Protein AF-A0A7G5GTU3-F1 (afdb_monomer)

Sequence (99 aa):
MCNPEPAANSPMAELMLSESRLRTMTTDEKTELVSEEFTRFRQLLWEYIELADDPNSYVTAWNTIDVFGKVALAEYQATGNQEALDRVKNTVKASLELV

Foldseek 3Di:
DDDPDPPCPDLLNQLVVLLVVLVPDDLVDDLVVNVVSLVSNLVSLVVNLVPDPHSVLLVVLNCLSVPQLVVLSVVCNVPSDRVSSVSNSVSSVVSSVSD

Structure (mmCIF, N/CA/C/O backbone):
data_AF-A0A7G5GTU3-F1
#
_entry.id   AF-A0A7G5GTU3-F1
#
loop_
_atom_site.group_PDB
_atom_site.id
_atom_site.type_symbol
_atom_site.label_atom_id
_atom_site.label_alt_id
_atom_site.label_comp_id
_atom_site.label_asym_id
_atom_site.label_entity_id
_atom_site.label_seq_id
_atom_site.pdbx_PDB_ins_code
_atom_site.Cartn_x
_atom_site.Cartn_y
_atom_site.Cartn_z
_atom_site.occupancy
_atom_site.B_iso_or_equiv
_atom_site.auth_seq_id
_atom_site.auth_comp_id
_atom_site.auth_asym_id
_atom_site.auth_atom_id
_atom_site.pdbx_PDB_model_num
ATOM 1 N N . MET A 1 1 ? 29.253 18.224 -0.624 1.00 37.69 1 MET A N 1
ATOM 2 C CA . MET A 1 1 ? 28.709 17.454 -1.759 1.00 37.69 1 MET A CA 1
ATOM 3 C C . MET A 1 1 ? 27.244 17.237 -1.448 1.00 37.69 1 MET A C 1
ATOM 5 O O . MET A 1 1 ? 26.955 16.542 -0.486 1.00 37.69 1 MET A O 1
ATOM 9 N N . CYS A 1 2 ? 26.353 17.959 -2.126 1.00 39.34 2 CYS A N 1
ATOM 10 C CA . CYS A 1 2 ? 24.915 17.814 -1.918 1.00 39.34 2 CYS A CA 1
ATOM 11 C C . CYS A 1 2 ? 24.492 16.449 -2.463 1.00 39.34 2 CYS A C 1
ATOM 13 O O . CYS A 1 2 ? 24.770 16.155 -3.625 1.00 39.34 2 CYS A O 1
ATOM 15 N N . ASN A 1 3 ? 23.862 15.620 -1.630 1.00 43.56 3 ASN A N 1
ATOM 16 C CA . ASN A 1 3 ? 23.111 14.476 -2.132 1.00 43.56 3 ASN A CA 1
ATOM 17 C C . ASN A 1 3 ? 22.043 15.014 -3.094 1.00 43.56 3 ASN A C 1
ATOM 19 O O . ASN A 1 3 ? 21.400 16.009 -2.746 1.00 43.56 3 ASN A O 1
ATOM 23 N N . PRO A 1 4 ? 21.842 14.416 -4.278 1.00 49.19 4 PRO A N 1
ATOM 24 C CA . PRO A 1 4 ? 20.671 14.744 -5.063 1.00 49.19 4 PRO A CA 1
ATOM 25 C C . PRO A 1 4 ? 19.461 14.246 -4.271 1.00 49.19 4 PRO A C 1
ATOM 27 O O . PRO A 1 4 ? 19.263 13.042 -4.116 1.00 49.19 4 PRO A O 1
ATOM 30 N N . GLU A 1 5 ? 18.686 15.173 -3.712 1.00 52.53 5 GLU A N 1
ATOM 31 C CA . GLU A 1 5 ? 17.315 14.871 -3.321 1.00 52.53 5 GLU A CA 1
ATOM 32 C C . GLU A 1 5 ? 16.619 14.313 -4.571 1.00 52.53 5 GLU A C 1
ATOM 34 O O . GLU A 1 5 ? 16.738 14.920 -5.645 1.00 52.53 5 GLU A O 1
ATOM 39 N N . PRO A 1 6 ? 15.949 13.149 -4.495 1.00 48.28 6 PRO A N 1
ATOM 40 C CA . PRO A 1 6 ? 15.114 12.709 -5.599 1.00 48.28 6 PRO A CA 1
ATOM 41 C C . PRO A 1 6 ? 14.128 13.842 -5.876 1.00 48.28 6 PRO A C 1
ATOM 43 O O . PRO A 1 6 ? 13.504 14.356 -4.947 1.00 48.28 6 PRO A O 1
ATOM 46 N N . ALA A 1 7 ? 14.060 14.293 -7.132 1.00 50.94 7 ALA A N 1
ATOM 47 C CA . ALA A 1 7 ? 13.206 15.408 -7.513 1.00 50.94 7 ALA A CA 1
ATOM 48 C C . ALA A 1 7 ? 11.810 15.176 -6.924 1.00 50.94 7 ALA A C 1
ATOM 50 O O . ALA A 1 7 ? 11.220 14.121 -7.161 1.00 50.94 7 ALA A O 1
ATOM 51 N N . ALA A 1 8 ? 11.307 16.148 -6.159 1.00 51.84 8 ALA A N 1
ATOM 52 C CA . ALA A 1 8 ? 10.079 16.067 -5.360 1.00 51.84 8 ALA A CA 1
ATOM 53 C C . ALA A 1 8 ? 8.785 15.792 -6.169 1.00 51.84 8 ALA A C 1
ATOM 55 O O . ALA A 1 8 ? 7.700 15.858 -5.616 1.00 51.84 8 ALA A O 1
ATOM 56 N N . ASN A 1 9 ? 8.909 15.472 -7.462 1.00 60.62 9 ASN A N 1
ATOM 57 C CA . ASN A 1 9 ? 7.838 15.174 -8.409 1.00 60.62 9 ASN A CA 1
ATOM 58 C C . ASN A 1 9 ? 8.039 13.821 -9.133 1.00 60.62 9 ASN A C 1
ATOM 60 O O . ASN A 1 9 ? 7.450 13.602 -10.188 1.00 60.62 9 ASN A O 1
ATOM 64 N N . SER A 1 10 ? 8.919 12.936 -8.648 1.00 78.94 10 SER A N 1
ATOM 65 C CA . SER A 1 10 ? 9.068 11.586 -9.214 1.00 78.94 10 SER A CA 1
ATOM 66 C C . SER A 1 10 ? 7.957 10.662 -8.690 1.00 78.94 10 SER A C 1
ATOM 68 O O . SER A 1 10 ? 7.781 10.606 -7.470 1.00 78.94 10 SER A O 1
ATOM 70 N N . PRO A 1 11 ? 7.263 9.881 -9.546 1.00 84.06 11 PRO A N 1
ATOM 71 C CA . PRO A 1 11 ? 6.247 8.914 -9.109 1.00 84.06 11 PRO A CA 1
ATOM 72 C C . PRO A 1 11 ? 6.751 7.948 -8.025 1.00 84.06 11 PRO A C 1
ATOM 74 O O . PRO A 1 11 ? 6.030 7.626 -7.086 1.00 84.06 11 PRO A O 1
ATOM 77 N N . MET A 1 12 ? 8.032 7.563 -8.086 1.00 88.56 12 MET A N 1
ATOM 78 C CA . MET A 1 12 ? 8.669 6.726 -7.063 1.00 88.56 12 MET A CA 1
ATOM 79 C C . MET A 1 12 ? 8.819 7.445 -5.712 1.00 88.56 12 MET A C 1
ATOM 81 O O . MET A 1 12 ? 8.623 6.845 -4.659 1.00 88.56 12 MET A O 1
ATOM 85 N N . ALA A 1 13 ? 9.141 8.742 -5.716 1.00 89.38 13 ALA A N 1
ATOM 86 C CA . ALA A 1 13 ? 9.247 9.512 -4.477 1.00 89.38 13 ALA A CA 1
ATOM 87 C C . ALA A 1 13 ? 7.875 9.648 -3.794 1.00 89.38 13 ALA A C 1
ATOM 89 O O . ALA A 1 13 ? 7.767 9.460 -2.584 1.00 89.38 13 ALA A O 1
ATOM 90 N N . GLU A 1 14 ? 6.820 9.899 -4.572 1.00 91.56 14 GLU A N 1
ATOM 91 C CA . GLU A 1 14 ? 5.441 9.944 -4.073 1.00 91.56 14 GLU A CA 1
ATOM 92 C C . GLU A 1 14 ? 4.969 8.579 -3.544 1.00 91.56 14 GLU A C 1
ATOM 94 O O . GLU A 1 14 ? 4.331 8.521 -2.491 1.00 91.56 14 GLU A O 1
ATOM 99 N N . LEU A 1 15 ? 5.339 7.476 -4.206 1.00 92.31 15 LEU A N 1
ATOM 100 C CA . LEU A 1 15 ? 5.090 6.112 -3.722 1.00 92.31 15 LEU A CA 1
ATOM 101 C C . LEU A 1 15 ? 5.702 5.868 -2.341 1.00 92.31 15 LEU A C 1
ATOM 103 O O . LEU A 1 15 ? 5.007 5.430 -1.422 1.00 92.31 15 LEU A O 1
ATOM 107 N N . MET A 1 16 ? 6.986 6.197 -2.176 1.00 93.12 16 MET A N 1
ATOM 108 C CA . MET A 1 16 ? 7.688 6.059 -0.896 1.00 93.12 16 MET A CA 1
ATOM 109 C C . MET A 1 16 ? 7.063 6.938 0.196 1.00 93.12 16 MET A C 1
ATOM 111 O O . MET A 1 16 ? 6.966 6.527 1.352 1.00 93.12 16 MET A O 1
ATOM 115 N N . LEU A 1 17 ? 6.616 8.149 -0.151 1.00 93.56 17 LEU A N 1
ATOM 116 C CA . LEU A 1 17 ? 5.938 9.037 0.793 1.00 93.56 17 LEU A CA 1
ATOM 117 C C . LEU A 1 17 ? 4.574 8.487 1.221 1.00 93.56 17 LEU A C 1
ATOM 119 O O . LEU A 1 17 ? 4.254 8.542 2.408 1.00 93.56 17 LEU A O 1
ATOM 123 N N . SER A 1 18 ? 3.780 7.958 0.289 1.00 93.44 18 SER A N 1
ATOM 124 C CA . SER A 1 18 ? 2.475 7.364 0.601 1.00 93.44 18 SER A CA 1
ATOM 125 C C . SER A 1 18 ? 2.619 6.089 1.446 1.00 93.44 18 SER A C 1
ATOM 127 O O . SER A 1 18 ? 1.899 5.929 2.432 1.00 93.44 18 SER A O 1
ATOM 129 N N . GLU A 1 19 ? 3.620 5.242 1.167 1.00 95.50 19 GLU A N 1
ATOM 130 C CA . GLU A 1 19 ? 3.962 4.090 2.018 1.00 95.50 19 GLU A CA 1
ATOM 131 C C . GLU A 1 19 ? 4.322 4.519 3.446 1.00 95.50 19 GLU A C 1
ATOM 133 O O . GLU A 1 19 ? 3.778 3.985 4.416 1.00 95.50 19 GLU A O 1
ATOM 138 N N . SER A 1 20 ? 5.173 5.539 3.578 1.00 94.00 20 SER A N 1
ATOM 139 C CA . SER A 1 20 ? 5.602 6.060 4.876 1.00 94.00 20 SER A CA 1
ATOM 140 C C . SER A 1 20 ? 4.421 6.593 5.693 1.00 94.00 20 SER A C 1
ATOM 142 O O . SER A 1 20 ? 4.293 6.275 6.879 1.00 94.00 20 SER A O 1
ATOM 144 N N . ARG A 1 21 ? 3.497 7.328 5.055 1.00 94.06 21 ARG A N 1
ATOM 145 C CA . ARG A 1 21 ? 2.256 7.800 5.695 1.00 94.06 21 ARG A CA 1
ATOM 146 C C . ARG A 1 21 ? 1.424 6.634 6.212 1.00 94.06 21 ARG A C 1
ATOM 148 O O . ARG A 1 21 ? 1.103 6.612 7.399 1.00 94.06 21 ARG A O 1
ATOM 155 N N . LEU A 1 22 ? 1.159 5.633 5.370 1.00 93.56 22 LEU A N 1
ATOM 156 C CA . LEU A 1 22 ? 0.424 4.427 5.762 1.00 93.56 22 LEU A CA 1
ATOM 157 C C . LEU A 1 22 ? 1.103 3.679 6.910 1.00 93.56 22 LEU A C 1
ATOM 159 O O . LEU A 1 22 ? 0.422 3.153 7.785 1.00 93.56 22 LEU A O 1
ATOM 163 N N . ARG A 1 23 ? 2.438 3.644 6.973 1.00 93.12 23 ARG A N 1
ATOM 164 C CA . ARG A 1 23 ? 3.145 3.008 8.095 1.00 93.12 23 ARG A CA 1
ATOM 165 C C . ARG A 1 23 ? 2.942 3.728 9.422 1.00 93.12 23 ARG A C 1
ATOM 167 O O . ARG A 1 23 ? 2.871 3.051 10.449 1.00 93.12 23 ARG A O 1
ATOM 174 N N . THR A 1 24 ? 2.849 5.056 9.405 1.00 93.12 24 THR A N 1
ATOM 175 C CA . THR A 1 24 ? 2.632 5.862 10.619 1.00 93.12 24 THR A CA 1
ATOM 176 C C . THR A 1 24 ? 1.205 5.802 11.153 1.00 93.12 24 THR A C 1
ATOM 178 O O . THR A 1 24 ? 0.993 6.145 12.313 1.00 93.12 24 THR A O 1
ATOM 181 N N . MET A 1 25 ? 0.266 5.316 10.339 1.00 92.81 25 MET A N 1
ATOM 182 C CA . MET A 1 25 ? -1.143 5.228 10.696 1.00 92.81 25 MET A CA 1
ATOM 183 C C . MET A 1 25 ? -1.415 4.251 11.852 1.00 92.81 25 MET A C 1
ATOM 185 O O . MET A 1 25 ? -0.736 3.232 11.995 1.00 92.81 25 MET A O 1
ATOM 189 N N . THR A 1 26 ? -2.420 4.516 12.679 1.00 90.00 26 THR A N 1
ATOM 190 C CA . THR A 1 26 ? -2.854 3.690 13.816 1.00 90.00 26 THR A CA 1
ATOM 191 C C . THR A 1 26 ? -4.353 3.403 13.744 1.00 90.00 26 THR A C 1
ATOM 193 O O . THR A 1 26 ? -5.097 4.022 12.991 1.00 90.00 26 THR A O 1
ATOM 196 N N . THR A 1 27 ? -4.837 2.456 14.550 1.00 84.88 27 THR A N 1
ATOM 197 C CA . THR A 1 27 ? -6.276 2.144 14.626 1.00 84.88 27 THR A CA 1
ATOM 198 C C . THR A 1 27 ? -7.142 3.287 15.155 1.00 84.88 27 THR A C 1
ATOM 200 O O . THR A 1 27 ? -8.361 3.198 15.052 1.00 84.88 27 THR A O 1
ATOM 203 N N . ASP A 1 28 ? -6.538 4.334 15.724 1.00 80.62 28 ASP A N 1
ATOM 204 C CA . ASP A 1 28 ? -7.255 5.515 16.219 1.00 80.62 28 ASP A CA 1
ATOM 205 C C . ASP A 1 28 ? -7.678 6.456 15.082 1.00 80.62 28 ASP A C 1
ATOM 207 O O . ASP A 1 28 ? -8.533 7.329 15.259 1.00 80.62 28 ASP A O 1
ATOM 211 N N . GLU A 1 29 ? -7.082 6.299 13.902 1.00 77.38 29 GLU A N 1
ATOM 212 C CA . GLU A 1 29 ? -7.460 7.063 12.727 1.00 77.38 29 GLU A CA 1
ATOM 213 C C . GLU A 1 29 ? -8.746 6.526 12.111 1.00 77.38 29 GLU A C 1
ATOM 215 O O . GLU A 1 29 ? -9.122 5.358 12.233 1.00 77.38 29 GLU A O 1
ATOM 220 N N . LYS A 1 30 ? -9.444 7.410 11.398 1.00 81.19 30 LYS A N 1
ATOM 221 C CA . LYS A 1 30 ? -10.642 7.018 10.664 1.00 81.19 30 LYS A CA 1
ATOM 222 C C . LYS A 1 30 ? -10.255 6.006 9.591 1.00 81.19 30 LYS A C 1
ATOM 224 O O . LYS A 1 30 ? -9.369 6.273 8.783 1.00 81.19 30 LYS A O 1
ATOM 229 N N . THR A 1 31 ? -10.997 4.905 9.517 1.00 87.50 31 THR A N 1
ATOM 230 C CA . THR A 1 31 ? -10.883 3.894 8.452 1.00 87.50 31 THR A CA 1
ATOM 231 C C . THR A 1 31 ? -10.909 4.505 7.047 1.00 87.50 31 THR A C 1
ATOM 233 O O . THR A 1 31 ? -10.251 4.001 6.138 1.00 87.50 31 THR A O 1
ATOM 236 N N . GLU A 1 32 ? -11.615 5.624 6.874 1.00 89.50 32 GLU A N 1
ATOM 237 C CA . GLU A 1 32 ? -11.634 6.435 5.652 1.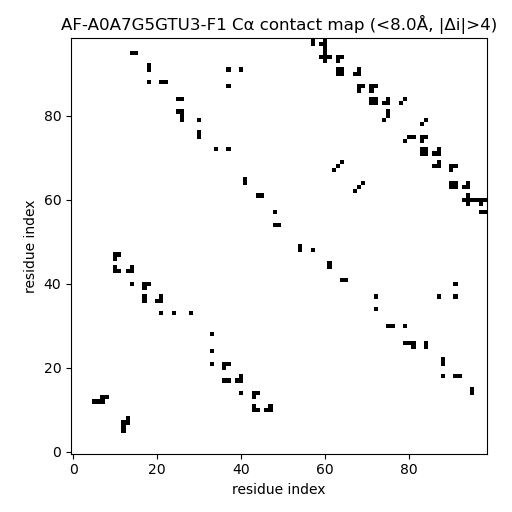00 89.50 32 GLU A CA 1
ATOM 238 C C . GLU A 1 32 ? -10.241 6.958 5.259 1.00 89.50 32 GLU A C 1
ATOM 240 O O . GLU A 1 32 ? -9.835 6.763 4.120 1.00 89.50 32 GLU A O 1
ATOM 245 N N . LEU A 1 33 ? -9.454 7.493 6.201 1.00 92.44 33 LEU A N 1
ATOM 246 C CA . LEU A 1 33 ? -8.105 8.014 5.929 1.00 92.44 33 LEU A CA 1
ATOM 247 C C . LEU A 1 33 ? -7.146 6.912 5.466 1.00 92.44 33 LEU A C 1
ATOM 249 O O . LEU A 1 33 ? -6.396 7.098 4.509 1.00 92.44 33 LEU A O 1
ATOM 253 N N . VAL A 1 34 ? -7.204 5.740 6.105 1.00 93.38 34 VAL A N 1
ATOM 254 C CA . VAL A 1 34 ? -6.416 4.569 5.683 1.00 93.38 34 VAL A CA 1
ATOM 255 C C . VAL A 1 34 ? -6.815 4.134 4.271 1.00 93.38 34 VAL A C 1
ATOM 257 O O . VAL A 1 34 ? -5.964 3.772 3.461 1.00 93.38 34 VAL A O 1
ATOM 260 N N . SER A 1 35 ? -8.109 4.200 3.953 1.00 94.12 35 SER A N 1
ATOM 261 C CA . SER A 1 35 ? -8.636 3.839 2.632 1.00 94.12 35 SER A CA 1
ATOM 262 C C . SER A 1 35 ? -8.199 4.820 1.545 1.00 94.12 35 SER A C 1
ATOM 264 O O . SER A 1 35 ? -7.853 4.399 0.439 1.00 94.12 35 SER A O 1
ATOM 266 N N . GLU A 1 36 ? -8.199 6.115 1.854 1.00 95.12 36 GLU A N 1
ATOM 267 C CA . GLU A 1 36 ? -7.741 7.178 0.961 1.00 95.12 36 GLU A CA 1
ATOM 268 C C . GLU A 1 36 ? -6.249 7.044 0.658 1.00 95.12 36 GLU A C 1
ATOM 270 O O . GLU A 1 36 ? -5.870 6.993 -0.513 1.00 95.12 36 GLU A O 1
ATOM 275 N N . GLU A 1 37 ? -5.402 6.908 1.682 1.00 94.88 37 GLU A N 1
ATOM 276 C CA . GLU A 1 37 ? -3.958 6.762 1.472 1.00 94.88 37 GLU A CA 1
ATOM 277 C C . GLU A 1 37 ? -3.612 5.433 0.781 1.00 94.88 37 GLU A C 1
ATOM 279 O O . GLU A 1 37 ? -2.769 5.416 -0.113 1.00 94.88 37 GLU A O 1
ATOM 284 N N . PHE A 1 38 ? -4.312 4.332 1.082 1.00 95.94 38 PHE A N 1
ATOM 285 C CA . PHE A 1 38 ? -4.152 3.082 0.326 1.00 95.94 38 PHE A CA 1
ATOM 286 C C . PHE A 1 38 ? -4.514 3.257 -1.156 1.00 95.94 38 PHE A C 1
ATOM 288 O O . PHE A 1 38 ? -3.795 2.795 -2.046 1.00 95.94 38 PHE A O 1
ATOM 295 N N . THR A 1 39 ? -5.630 3.934 -1.436 1.00 95.75 39 THR A N 1
ATOM 296 C CA . THR A 1 39 ? -6.076 4.203 -2.809 1.00 95.75 39 THR A CA 1
ATOM 297 C C . THR A 1 39 ? -5.065 5.072 -3.546 1.00 95.75 39 THR A C 1
ATOM 299 O O . THR A 1 39 ? -4.739 4.774 -4.697 1.00 95.75 39 THR A O 1
ATOM 302 N N . ARG A 1 40 ? -4.522 6.092 -2.871 1.00 95.00 40 ARG A N 1
ATOM 303 C CA . ARG A 1 40 ? -3.465 6.951 -3.405 1.00 95.00 40 ARG A CA 1
ATOM 304 C C . ARG A 1 40 ? -2.214 6.146 -3.739 1.00 95.00 40 ARG A C 1
ATOM 306 O O . ARG A 1 40 ? -1.730 6.247 -4.861 1.00 95.00 40 ARG A O 1
ATOM 313 N N . PHE A 1 41 ? -1.727 5.315 -2.818 1.00 96.12 41 PHE A N 1
ATOM 314 C CA . PHE A 1 41 ? -0.567 4.459 -3.067 1.00 96.12 41 PHE A CA 1
ATOM 315 C C . PHE A 1 41 ? -0.778 3.579 -4.307 1.00 96.12 41 PHE A C 1
ATOM 317 O O . PHE A 1 41 ? 0.074 3.521 -5.191 1.00 96.12 41 PHE A O 1
ATOM 324 N N . ARG A 1 42 ? -1.947 2.935 -4.417 1.00 96.00 42 ARG A N 1
ATOM 325 C CA . ARG A 1 42 ? -2.291 2.096 -5.573 1.00 96.00 42 ARG A CA 1
ATOM 326 C C . ARG A 1 42 ? -2.307 2.885 -6.886 1.00 96.00 42 ARG A C 1
ATOM 328 O O . ARG A 1 42 ? -1.838 2.369 -7.894 1.00 96.00 42 ARG A O 1
ATOM 335 N N . GLN A 1 43 ? -2.859 4.098 -6.895 1.00 95.25 43 GLN A N 1
ATOM 336 C CA . GLN A 1 43 ? -2.870 4.960 -8.085 1.00 95.25 43 GLN A CA 1
ATOM 337 C C . GLN A 1 43 ? -1.453 5.357 -8.501 1.00 95.25 43 GLN A C 1
ATOM 339 O O . GLN A 1 43 ? -1.096 5.185 -9.660 1.00 95.25 43 GLN A O 1
ATOM 344 N N . LEU A 1 44 ? -0.624 5.780 -7.545 1.00 94.69 44 LEU A N 1
ATOM 345 C CA . LEU A 1 44 ? 0.776 6.119 -7.800 1.00 94.69 44 LEU A CA 1
ATOM 346 C C . LEU A 1 44 ? 1.571 4.921 -8.335 1.00 94.69 44 LEU A C 1
ATOM 348 O O . LEU A 1 44 ? 2.421 5.087 -9.206 1.00 94.69 44 LEU A O 1
ATOM 352 N N . LEU A 1 45 ? 1.279 3.705 -7.854 1.00 95.25 45 LEU A N 1
ATOM 353 C CA . LEU A 1 45 ? 1.930 2.496 -8.360 1.00 95.25 45 LEU A CA 1
ATOM 354 C C . LEU A 1 45 ? 1.545 2.246 -9.814 1.00 95.25 45 LEU A C 1
ATOM 356 O O . LEU A 1 45 ? 2.405 1.927 -10.626 1.00 95.25 45 LEU A O 1
ATOM 360 N N . TRP A 1 46 ? 0.267 2.414 -10.148 1.00 95.31 46 TRP A N 1
ATOM 361 C CA . TRP A 1 46 ? -0.193 2.289 -11.525 1.00 95.31 46 TRP A CA 1
ATOM 362 C C . TRP A 1 46 ? 0.487 3.307 -12.446 1.00 95.31 46 TRP A C 1
ATOM 364 O O . TRP A 1 46 ? 1.039 2.920 -13.471 1.00 95.31 46 TRP A O 1
ATOM 374 N N . GLU A 1 47 ? 0.524 4.579 -12.047 1.00 93.44 47 GLU A N 1
ATOM 375 C CA . GLU A 1 47 ? 1.189 5.646 -12.806 1.00 93.44 47 GLU A CA 1
ATOM 376 C C . GLU A 1 47 ? 2.682 5.358 -13.010 1.00 93.44 47 GLU A C 1
ATOM 378 O O . GLU A 1 47 ? 3.211 5.549 -14.103 1.00 93.44 47 GLU A O 1
ATOM 383 N N . TYR A 1 48 ? 3.367 4.853 -11.980 1.00 93.06 48 TYR A N 1
ATOM 384 C CA . TYR A 1 48 ? 4.761 4.434 -12.098 1.00 93.06 48 TYR A CA 1
ATOM 385 C C . TYR A 1 48 ? 4.932 3.307 -13.131 1.00 93.06 48 TYR A C 1
ATOM 387 O O . TYR A 1 48 ? 5.828 3.378 -13.971 1.00 93.06 48 TYR A O 1
ATOM 395 N N . ILE A 1 49 ? 4.058 2.296 -13.101 1.00 94.00 49 ILE A N 1
ATOM 396 C CA . ILE A 1 49 ? 4.092 1.158 -14.031 1.00 94.00 49 ILE A CA 1
ATOM 397 C C . ILE A 1 49 ? 3.827 1.609 -15.472 1.00 94.00 49 ILE A C 1
ATOM 399 O O . ILE A 1 49 ? 4.501 1.138 -16.385 1.00 94.00 49 ILE A O 1
ATOM 403 N N . GLU A 1 50 ? 2.880 2.524 -15.691 1.00 93.25 50 GLU A N 1
ATOM 404 C CA . GLU A 1 50 ? 2.563 3.061 -17.025 1.00 93.25 50 GLU A CA 1
ATOM 405 C C . GLU A 1 50 ? 3.732 3.825 -17.656 1.00 93.25 50 GLU A C 1
ATOM 407 O O . GLU A 1 50 ? 3.853 3.867 -18.881 1.00 93.25 50 GLU A O 1
ATOM 412 N N . LEU A 1 51 ? 4.589 4.426 -16.829 1.00 91.00 51 LEU A N 1
ATOM 413 C CA . LEU A 1 51 ? 5.752 5.194 -17.269 1.00 91.00 51 LEU A CA 1
ATOM 414 C C . LEU A 1 51 ? 7.025 4.350 -17.417 1.00 91.00 51 LEU A C 1
ATOM 416 O O . LEU A 1 51 ? 8.038 4.874 -17.883 1.00 91.00 51 LEU A O 1
ATOM 420 N N . ALA A 1 52 ? 7.007 3.080 -17.012 1.00 91.06 52 ALA A N 1
ATOM 421 C CA . ALA A 1 52 ? 8.181 2.222 -17.057 1.00 91.06 52 ALA A CA 1
ATOM 422 C C .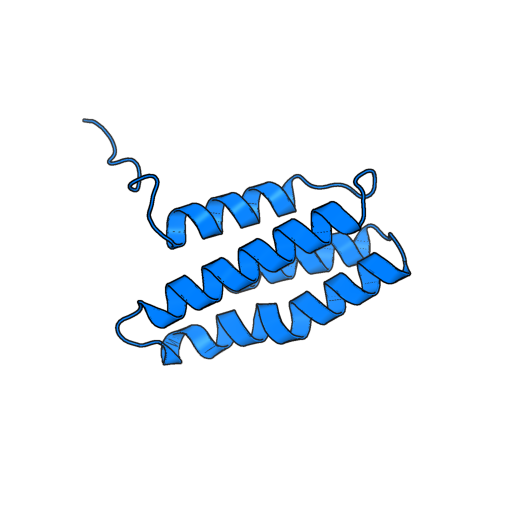 ALA A 1 52 ? 8.462 1.679 -18.469 1.00 91.06 52 ALA A C 1
ATOM 424 O O . ALA A 1 52 ? 7.545 1.383 -19.234 1.00 91.06 52 ALA A O 1
ATOM 425 N N . ASP A 1 53 ? 9.744 1.466 -18.784 1.00 92.62 53 ASP A N 1
ATOM 426 C CA . ASP A 1 53 ? 10.169 0.893 -20.071 1.00 92.62 53 ASP A CA 1
ATOM 427 C C . ASP A 1 53 ? 9.667 -0.553 -20.272 1.00 92.62 53 ASP A C 1
ATOM 429 O O . ASP A 1 53 ? 9.402 -0.969 -21.401 1.00 92.62 53 ASP A O 1
ATOM 433 N N . ASP A 1 54 ? 9.512 -1.318 -19.182 1.00 94.25 54 ASP A N 1
ATOM 434 C CA . ASP A 1 54 ? 8.904 -2.655 -19.175 1.00 94.25 54 ASP A CA 1
ATOM 435 C C . ASP A 1 54 ? 7.842 -2.791 -18.065 1.00 94.25 54 ASP A C 1
ATOM 437 O O . ASP A 1 54 ? 8.138 -3.267 -16.964 1.00 94.25 54 ASP A O 1
ATOM 441 N N . PRO A 1 55 ? 6.577 -2.425 -18.340 1.00 92.56 55 PRO A N 1
ATOM 442 C CA . PRO A 1 55 ? 5.488 -2.526 -17.368 1.00 92.56 55 PRO A CA 1
ATOM 443 C C . PRO A 1 55 ? 5.249 -3.955 -16.851 1.00 92.56 55 PRO A C 1
ATOM 445 O O . PRO A 1 55 ? 4.786 -4.145 -15.724 1.00 92.56 55 PRO A O 1
ATOM 448 N N . ASN A 1 56 ? 5.581 -4.983 -17.646 1.00 93.94 56 ASN A N 1
ATOM 449 C CA . ASN A 1 56 ? 5.339 -6.379 -17.271 1.00 93.94 56 ASN A CA 1
ATOM 450 C C . ASN A 1 56 ? 6.215 -6.838 -16.101 1.00 93.94 56 ASN A C 1
ATOM 452 O O . ASN A 1 56 ? 5.803 -7.721 -15.344 1.00 93.94 56 ASN A O 1
ATOM 456 N N . SER A 1 57 ? 7.383 -6.219 -15.912 1.00 94.62 57 SER A N 1
ATOM 457 C CA . SER A 1 57 ? 8.264 -6.496 -14.774 1.00 94.62 57 SER A CA 1
ATOM 458 C C . SER A 1 57 ? 7.601 -6.193 -13.420 1.00 94.62 57 SER A C 1
ATOM 460 O O . SER A 1 57 ? 7.953 -6.804 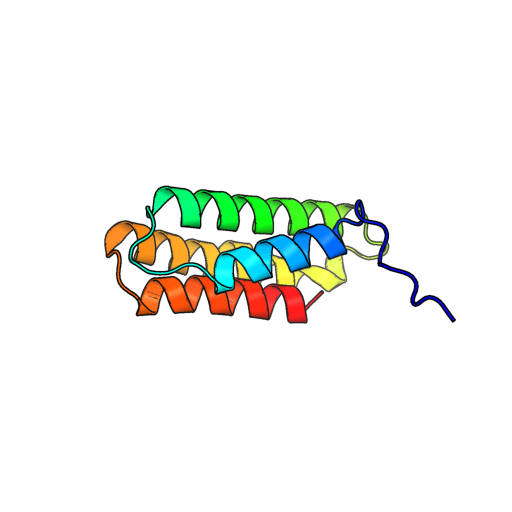-12.412 1.00 94.62 57 SER A O 1
ATOM 462 N N . TYR A 1 58 ? 6.566 -5.346 -13.396 1.00 95.62 58 TYR A N 1
ATOM 463 C CA . TYR A 1 58 ? 5.879 -4.903 -12.177 1.00 95.62 58 TYR A CA 1
ATOM 464 C C . TYR A 1 58 ? 4.544 -5.607 -11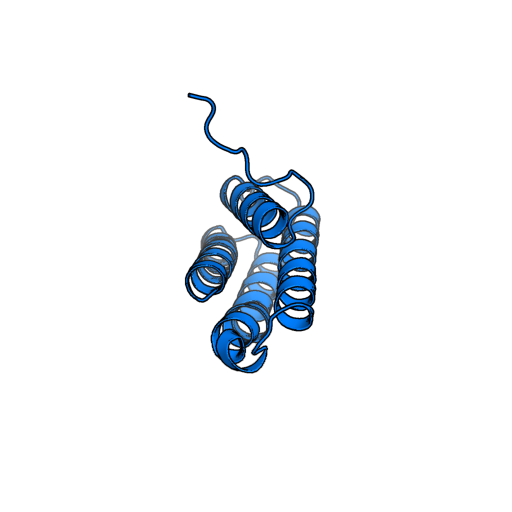.905 1.00 95.62 58 TYR A C 1
ATOM 466 O O . TYR A 1 58 ? 3.842 -5.268 -10.950 1.00 95.62 58 TYR A O 1
ATOM 474 N N . VAL A 1 59 ? 4.175 -6.619 -12.699 1.00 94.50 59 VAL A N 1
ATOM 475 C CA . VAL A 1 59 ? 2.911 -7.362 -12.526 1.00 94.50 59 VAL A CA 1
ATOM 476 C C . VAL A 1 59 ? 2.788 -7.956 -11.121 1.00 94.50 59 VAL A C 1
ATOM 478 O O . VAL A 1 59 ? 1.704 -7.955 -10.536 1.00 94.50 59 VAL A O 1
ATOM 481 N N . THR A 1 60 ? 3.891 -8.433 -10.541 1.00 95.94 60 THR A N 1
ATOM 482 C CA . THR A 1 60 ? 3.895 -8.978 -9.176 1.00 95.94 60 THR A CA 1
ATOM 483 C C . THR A 1 60 ? 3.631 -7.890 -8.133 1.00 95.94 60 THR A C 1
ATOM 485 O O . THR A 1 60 ? 2.828 -8.112 -7.223 1.00 95.94 60 THR A O 1
ATOM 488 N N . ALA A 1 61 ? 4.242 -6.708 -8.277 1.00 95.69 61 ALA A N 1
ATOM 489 C CA . ALA A 1 61 ? 3.995 -5.559 -7.404 1.00 95.69 61 ALA A CA 1
ATOM 490 C C . ALA A 1 61 ? 2.522 -5.122 -7.479 1.00 95.69 61 ALA A C 1
ATOM 492 O O . ALA A 1 61 ? 1.847 -5.001 -6.453 1.00 95.69 61 ALA A O 1
ATOM 493 N N . TRP A 1 62 ? 1.990 -4.995 -8.700 1.00 97.00 62 TRP A N 1
ATOM 494 C CA . TRP A 1 62 ? 0.594 -4.637 -8.934 1.00 97.00 62 TRP A CA 1
ATOM 495 C C . TRP A 1 62 ? -0.384 -5.651 -8.342 1.00 97.00 62 TRP A C 1
ATOM 497 O O . TRP A 1 62 ? -1.287 -5.277 -7.599 1.00 97.00 62 TRP A O 1
ATOM 507 N N . ASN A 1 63 ? -0.201 -6.945 -8.611 1.00 95.50 63 ASN A N 1
ATOM 508 C CA . ASN A 1 63 ? -1.090 -7.979 -8.078 1.00 95.50 63 ASN A CA 1
ATOM 509 C C . ASN A 1 63 ? -1.043 -8.035 -6.548 1.00 95.50 63 ASN A C 1
ATOM 511 O O . ASN A 1 63 ? -2.062 -8.305 -5.908 1.00 95.50 63 ASN A O 1
ATOM 515 N N . THR A 1 64 ? 0.121 -7.741 -5.961 1.00 96.00 64 THR A N 1
ATOM 516 C CA . THR A 1 64 ? 0.283 -7.681 -4.508 1.00 96.00 64 THR A CA 1
ATOM 517 C C . THR A 1 64 ? -0.626 -6.614 -3.905 1.00 96.00 64 THR A C 1
ATOM 519 O O . THR A 1 64 ? -1.408 -6.918 -3.002 1.00 96.00 64 THR A O 1
ATOM 522 N N . ILE A 1 65 ? -0.614 -5.392 -4.445 1.00 95.62 65 ILE A N 1
ATOM 523 C CA . ILE A 1 65 ? -1.483 -4.326 -3.935 1.00 95.62 65 ILE A CA 1
ATOM 524 C C . ILE A 1 65 ? -2.952 -4.511 -4.346 1.00 95.62 65 ILE A C 1
ATOM 526 O O . ILE A 1 65 ? -3.854 -4.317 -3.531 1.00 95.62 65 ILE A O 1
ATOM 530 N N . ASP A 1 66 ? -3.216 -4.906 -5.594 1.00 94.69 66 ASP A N 1
ATOM 531 C CA . ASP A 1 66 ? -4.562 -4.906 -6.167 1.00 94.69 66 ASP A CA 1
ATOM 532 C C . ASP A 1 66 ? -5.436 -6.028 -5.608 1.00 94.69 66 ASP A C 1
ATOM 534 O O . ASP A 1 66 ? -6.637 -5.828 -5.423 1.00 94.69 66 ASP A O 1
ATOM 538 N N . VAL A 1 67 ? -4.836 -7.182 -5.302 1.00 93.62 67 VAL A N 1
ATOM 539 C CA . VAL A 1 67 ? -5.545 -8.337 -4.747 1.00 93.62 67 VAL A CA 1
ATOM 540 C C . VAL A 1 67 ? -5.400 -8.367 -3.230 1.00 93.62 67 VAL A C 1
ATOM 542 O O . VAL A 1 67 ? -6.382 -8.165 -2.515 1.00 93.62 67 VAL A O 1
ATOM 545 N N . PHE A 1 68 ? -4.187 -8.590 -2.716 1.00 94.19 68 PHE A N 1
ATOM 546 C CA . PHE A 1 68 ? -3.992 -8.790 -1.276 1.00 94.19 68 PHE A CA 1
ATOM 547 C C . PHE A 1 68 ? -4.217 -7.502 -0.484 1.00 94.19 68 PHE A C 1
ATOM 549 O O . PHE A 1 68 ? -4.835 -7.540 0.580 1.00 94.19 68 PHE A O 1
ATOM 556 N N . GLY A 1 69 ? -3.801 -6.358 -1.031 1.00 93.75 69 GLY A N 1
ATOM 557 C CA . 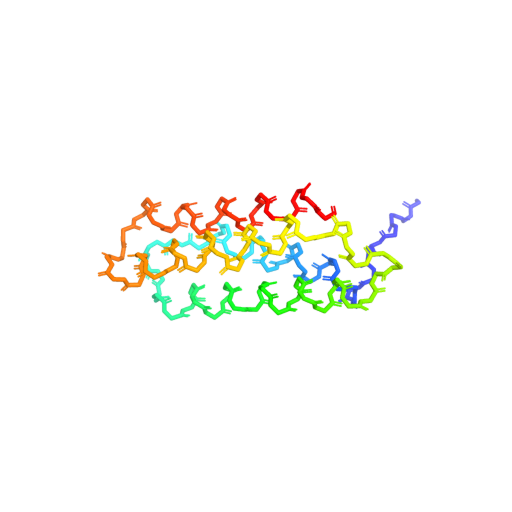GLY A 1 69 ? -3.967 -5.067 -0.369 1.00 93.75 69 GLY A CA 1
ATOM 558 C C . GLY A 1 69 ? -5.441 -4.698 -0.204 1.00 93.75 69 GLY A C 1
ATOM 559 O O . GLY A 1 69 ? -5.855 -4.296 0.881 1.00 93.75 69 GLY A O 1
ATOM 560 N N . LYS A 1 70 ? -6.264 -4.921 -1.239 1.00 94.94 70 LYS A N 1
ATOM 561 C CA . LYS A 1 70 ? -7.717 -4.688 -1.162 1.00 94.94 70 LYS A CA 1
ATOM 562 C C . LYS A 1 70 ? -8.413 -5.615 -0.173 1.00 94.94 70 LYS A C 1
ATOM 564 O O . LYS A 1 70 ? -9.314 -5.166 0.529 1.00 94.94 70 LYS A O 1
ATOM 569 N N . VAL A 1 71 ? -8.010 -6.887 -0.104 1.00 95.69 71 VAL A N 1
ATOM 570 C CA . VAL A 1 71 ? -8.568 -7.835 0.876 1.00 95.69 71 VAL A CA 1
ATOM 571 C C . VAL A 1 71 ? -8.250 -7.377 2.299 1.00 95.69 71 VAL A C 1
ATOM 573 O O . VAL A 1 71 ? -9.156 -7.302 3.126 1.00 95.69 71 VAL A O 1
ATOM 576 N N . ALA A 1 72 ? -6.995 -7.007 2.569 1.00 94.75 72 ALA A N 1
ATOM 577 C CA . ALA A 1 72 ? -6.591 -6.489 3.874 1.00 94.75 72 ALA A CA 1
ATOM 578 C C . ALA A 1 72 ? -7.330 -5.188 4.230 1.00 94.75 72 ALA A C 1
AT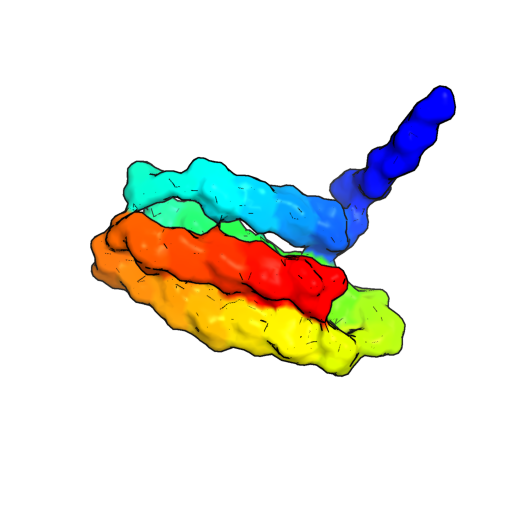OM 580 O O . ALA A 1 72 ? -7.786 -5.028 5.362 1.00 94.75 72 ALA A O 1
ATOM 581 N N . LEU A 1 73 ? -7.504 -4.281 3.260 1.00 95.88 73 LEU A N 1
ATOM 582 C CA . LEU A 1 73 ? -8.231 -3.032 3.475 1.00 95.88 73 LEU A CA 1
ATOM 583 C C . LEU A 1 73 ? -9.709 -3.288 3.786 1.00 95.88 73 LEU A C 1
ATOM 585 O O . LEU A 1 73 ? -10.230 -2.708 4.733 1.00 95.88 73 LEU A O 1
ATOM 589 N N . ALA A 1 74 ? -10.372 -4.167 3.034 1.00 95.75 74 ALA A N 1
ATOM 590 C CA . ALA A 1 74 ? -11.771 -4.517 3.271 1.00 95.75 74 ALA A CA 1
ATOM 591 C C . A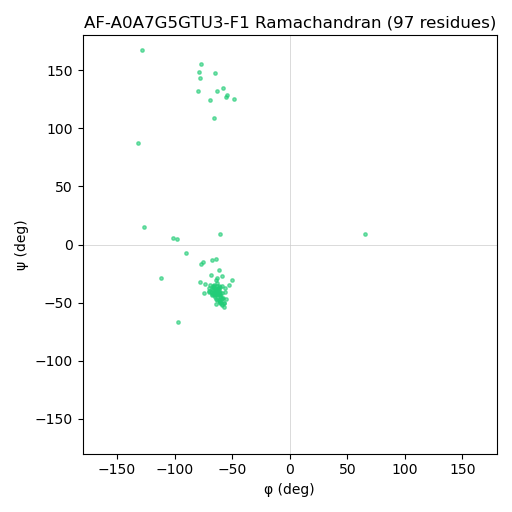LA A 1 74 ? -11.971 -5.136 4.663 1.00 95.75 74 ALA A C 1
ATOM 593 O O . ALA A 1 74 ? -12.926 -4.808 5.368 1.00 95.75 74 ALA A O 1
ATOM 594 N N . GLU A 1 75 ? -11.046 -5.998 5.089 1.00 95.12 75 GLU A N 1
ATOM 595 C CA . GLU A 1 75 ? -11.062 -6.570 6.433 1.00 95.12 75 GLU A CA 1
ATOM 596 C C . GLU A 1 75 ? -10.872 -5.495 7.512 1.00 95.12 75 GLU A C 1
ATOM 598 O O . GLU A 1 75 ? -11.596 -5.481 8.512 1.00 95.12 75 GLU A O 1
ATOM 603 N N . TYR A 1 76 ? -9.942 -4.560 7.308 1.00 95.00 76 TYR A N 1
ATOM 604 C CA . TYR A 1 76 ? -9.733 -3.450 8.232 1.00 95.00 76 TYR A CA 1
ATOM 605 C C . TYR A 1 76 ? -10.959 -2.532 8.304 1.00 95.00 76 TYR A C 1
ATOM 607 O O . TYR A 1 76 ? -11.391 -2.183 9.397 1.00 95.00 76 TYR A O 1
ATOM 615 N N . GLN A 1 77 ? -11.588 -2.207 7.174 1.00 94.62 77 GLN A N 1
ATOM 616 C CA . GLN A 1 77 ? -12.825 -1.421 7.134 1.00 94.62 77 GLN A CA 1
ATOM 617 C C . GLN A 1 77 ? -13.985 -2.109 7.868 1.00 94.62 77 GLN A C 1
ATOM 619 O O . GLN A 1 77 ? -14.798 -1.432 8.495 1.00 94.62 77 GLN A O 1
ATOM 624 N N . ALA A 1 78 ? -14.066 -3.441 7.805 1.00 93.94 78 ALA A N 1
ATOM 625 C CA . ALA A 1 78 ? -15.119 -4.211 8.462 1.00 93.94 78 ALA A CA 1
ATOM 626 C C . ALA A 1 78 ? -14.894 -4.394 9.972 1.00 93.94 78 ALA A C 1
ATOM 628 O O . ALA A 1 78 ? -15.860 -4.489 10.727 1.00 93.94 78 ALA A O 1
ATOM 629 N N . THR A 1 79 ? -13.635 -4.485 10.410 1.00 92.81 79 THR A N 1
ATOM 630 C CA . THR A 1 79 ? -13.291 -4.886 11.786 1.00 92.81 79 THR A CA 1
ATOM 631 C C . THR A 1 79 ? -12.687 -3.770 12.631 1.00 92.81 79 THR A C 1
ATOM 633 O O . THR A 1 79 ? -12.814 -3.804 13.850 1.00 92.81 79 THR A O 1
ATOM 636 N N . GLY A 1 80 ? -12.002 -2.808 12.012 1.00 89.69 80 GLY A N 1
ATOM 637 C CA . GLY A 1 80 ? -11.179 -1.806 12.693 1.00 89.69 80 GLY A CA 1
ATOM 638 C C . GLY A 1 80 ? -9.951 -2.383 13.409 1.00 89.69 80 GLY A C 1
ATOM 639 O O . GLY A 1 80 ? -9.293 -1.668 14.160 1.00 89.69 80 GLY A O 1
ATOM 640 N N . ASN A 1 81 ? -9.632 -3.667 13.210 1.00 91.69 81 ASN A N 1
ATOM 641 C CA . ASN A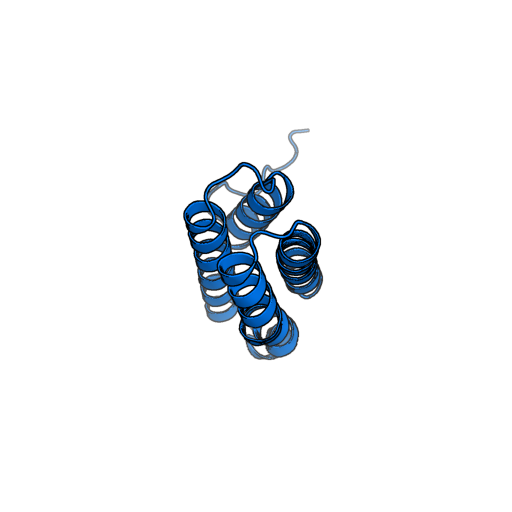 1 81 ? -8.609 -4.357 13.993 1.00 91.69 81 ASN A CA 1
ATOM 642 C C . ASN A 1 81 ? -7.183 -4.012 13.543 1.00 91.69 81 ASN A C 1
ATOM 644 O O . ASN A 1 81 ? -6.884 -3.948 12.349 1.00 91.69 81 ASN A O 1
ATOM 648 N N . GLN A 1 82 ? -6.273 -3.912 14.518 1.00 93.69 82 GLN A N 1
ATOM 649 C CA . GLN A 1 82 ? -4.850 -3.624 14.297 1.00 93.69 82 GLN A CA 1
ATOM 650 C C . GLN A 1 82 ? -4.181 -4.623 13.343 1.00 93.69 82 GLN A C 1
ATOM 652 O O . GLN A 1 82 ? -3.429 -4.219 12.465 1.00 93.69 82 GLN A O 1
ATOM 657 N N . GLU A 1 83 ? -4.483 -5.917 13.458 1.00 94.69 83 GLU A N 1
ATOM 658 C CA . GLU A 1 83 ? -3.870 -6.933 12.593 1.00 94.69 83 GLU A CA 1
ATOM 659 C C . GLU A 1 83 ? -4.223 -6.747 11.111 1.00 94.69 83 GLU A C 1
ATOM 661 O O 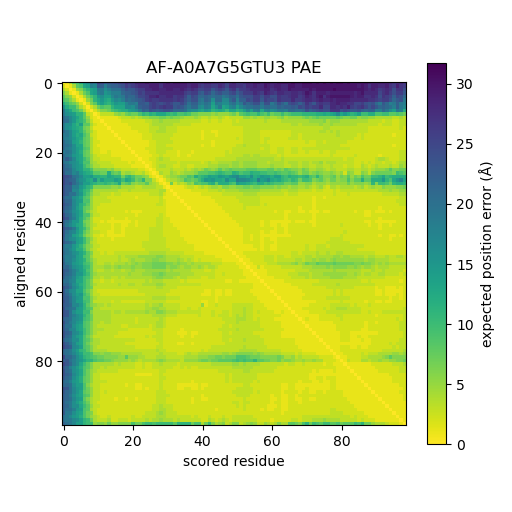. GLU A 1 83 ? -3.389 -6.989 10.238 1.00 94.69 83 GLU A O 1
ATOM 666 N N . ALA A 1 84 ? -5.453 -6.312 10.817 1.00 94.25 84 ALA A N 1
ATOM 667 C CA . ALA A 1 84 ? -5.877 -6.030 9.452 1.00 94.25 84 ALA A CA 1
ATOM 668 C C . ALA A 1 84 ? -5.179 -4.769 8.917 1.00 94.25 84 ALA A C 1
ATOM 670 O O . ALA A 1 84 ? -4.693 -4.772 7.786 1.00 94.25 84 ALA A O 1
ATOM 671 N N . LEU A 1 85 ? -5.026 -3.735 9.754 1.00 95.44 85 LEU A N 1
ATOM 672 C CA . LEU A 1 85 ? -4.230 -2.549 9.424 1.00 95.44 85 LEU A CA 1
ATOM 673 C C . LEU A 1 85 ? -2.760 -2.906 9.145 1.00 95.44 85 LEU A C 1
ATOM 675 O O . LEU A 1 85 ? -2.178 -2.438 8.167 1.00 95.44 85 LEU A O 1
ATOM 679 N N . ASP A 1 86 ? -2.158 -3.775 9.954 1.00 96.12 86 ASP A N 1
ATOM 680 C CA . ASP A 1 86 ? -0.781 -4.223 9.741 1.00 96.12 86 ASP A CA 1
ATOM 681 C C . ASP A 1 86 ? -0.641 -5.041 8.453 1.00 96.12 86 ASP A C 1
ATOM 683 O O . ASP A 1 86 ? 0.356 -4.902 7.744 1.00 96.12 86 ASP A O 1
ATOM 687 N N . ARG A 1 87 ? -1.653 -5.837 8.081 1.00 96.19 87 ARG A N 1
ATOM 688 C CA . ARG A 1 87 ? -1.693 -6.498 6.766 1.00 96.19 87 ARG A CA 1
ATOM 689 C C . ARG A 1 87 ? -1.736 -5.492 5.617 1.00 96.19 87 ARG A C 1
ATOM 691 O O . ARG A 1 87 ? -0.999 -5.685 4.650 1.00 96.19 87 ARG A O 1
ATOM 698 N N . VAL A 1 88 ? -2.522 -4.416 5.719 1.00 96.38 88 VAL A N 1
ATOM 699 C CA . VAL A 1 88 ? -2.526 -3.334 4.713 1.00 96.38 88 VAL A CA 1
ATOM 700 C C . VAL A 1 88 ? -1.119 -2.756 4.562 1.00 96.38 88 VAL A C 1
ATOM 702 O O . VAL A 1 88 ? -0.563 -2.769 3.463 1.00 96.38 88 VAL A O 1
ATOM 705 N N . LYS A 1 89 ? -0.501 -2.340 5.673 1.00 96.50 89 LYS A N 1
ATOM 706 C CA . LYS A 1 89 ? 0.851 -1.754 5.692 1.00 96.50 89 LYS A CA 1
ATOM 707 C C . LYS A 1 89 ? 1.906 -2.692 5.114 1.00 96.50 89 LYS A C 1
ATOM 709 O O . LYS A 1 89 ? 2.727 -2.279 4.300 1.00 96.50 89 LYS A O 1
ATOM 714 N N . ASN A 1 90 ? 1.878 -3.962 5.511 1.00 96.69 90 ASN A N 1
ATOM 715 C CA . ASN A 1 90 ? 2.833 -4.957 5.035 1.00 96.69 90 ASN A CA 1
ATOM 716 C C . ASN A 1 90 ? 2.675 -5.226 3.538 1.00 96.69 90 ASN A C 1
ATOM 718 O O . ASN A 1 90 ? 3.673 -5.427 2.854 1.00 96.69 90 ASN A O 1
ATOM 722 N N . THR A 1 91 ? 1.447 -5.198 3.020 1.00 96.56 91 THR A N 1
ATOM 723 C CA . THR A 1 91 ? 1.196 -5.417 1.592 1.00 96.56 91 THR A CA 1
ATOM 724 C C . THR A 1 91 ? 1.687 -4.243 0.750 1.00 96.56 91 THR A C 1
ATOM 726 O O . THR A 1 91 ? 2.313 -4.451 -0.285 1.00 96.56 91 THR A O 1
ATOM 729 N N . VAL A 1 92 ? 1.465 -3.014 1.224 1.00 96.00 92 VAL A N 1
ATOM 730 C CA . VAL A 1 92 ? 1.996 -1.787 0.608 1.00 96.00 92 VAL A CA 1
ATOM 731 C C . VAL A 1 92 ? 3.520 -1.847 0.556 1.00 96.00 92 VAL A C 1
ATOM 733 O O . VAL A 1 92 ? 4.104 -1.748 -0.522 1.00 96.00 92 VAL A O 1
ATOM 736 N N . LYS A 1 93 ? 4.165 -2.126 1.693 1.00 96.50 93 LYS A N 1
ATOM 737 C CA . LYS A 1 93 ? 5.618 -2.284 1.766 1.00 96.50 93 LYS A CA 1
ATOM 738 C C . LYS A 1 93 ? 6.133 -3.371 0.813 1.00 96.50 93 LYS A C 1
ATOM 740 O O . LYS A 1 93 ? 7.049 -3.115 0.040 1.00 96.50 93 LYS A O 1
ATOM 745 N N . ALA A 1 94 ? 5.535 -4.562 0.845 1.00 95.50 94 ALA A N 1
ATOM 746 C CA . ALA A 1 94 ? 5.947 -5.674 -0.009 1.00 95.50 94 ALA A CA 1
ATOM 747 C C . ALA A 1 94 ? 5.792 -5.339 -1.498 1.00 95.50 94 ALA A C 1
ATOM 749 O O . ALA A 1 94 ? 6.650 -5.698 -2.295 1.00 95.50 94 ALA A O 1
ATOM 750 N N . SER A 1 95 ? 4.726 -4.626 -1.876 1.00 95.25 95 SER A N 1
ATOM 751 C CA . SER A 1 95 ? 4.555 -4.181 -3.259 1.00 95.25 95 SER A CA 1
ATOM 752 C C . SER A 1 95 ? 5.643 -3.198 -3.684 1.00 95.25 95 SER A C 1
ATOM 754 O O . SER A 1 95 ? 6.133 -3.326 -4.794 1.00 95.25 95 SER A O 1
ATOM 756 N N . LEU A 1 96 ? 6.074 -2.290 -2.801 1.00 93.38 96 LEU A N 1
ATOM 757 C CA . LEU A 1 96 ? 7.140 -1.327 -3.082 1.00 93.38 96 LEU A CA 1
ATOM 758 C C . LEU A 1 96 ? 8.524 -1.988 -3.198 1.00 93.38 96 LEU A C 1
ATOM 760 O O . LEU A 1 96 ? 9.327 -1.564 -4.014 1.00 93.38 96 LEU A O 1
ATOM 764 N N . GLU A 1 97 ? 8.803 -3.040 -2.422 1.00 93.88 97 GLU A N 1
ATOM 765 C CA . GLU A 1 97 ? 10.050 -3.826 -2.527 1.00 93.88 97 GLU A CA 1
ATOM 766 C C . GLU A 1 97 ? 10.159 -4.622 -3.844 1.00 93.88 97 GLU A C 1
ATOM 768 O O . GLU A 1 97 ? 11.227 -5.140 -4.168 1.00 93.88 97 GLU A O 1
ATOM 773 N N . LEU A 1 98 ? 9.055 -4.735 -4.588 1.00 92.19 98 LEU A N 1
ATOM 774 C CA . LEU A 1 98 ? 8.972 -5.387 -5.897 1.00 92.19 98 LEU A CA 1
ATOM 775 C C . LEU A 1 98 ? 9.036 -4.388 -7.069 1.00 92.19 98 LEU A C 1
ATOM 777 O O . LEU A 1 98 ? 8.853 -4.806 -8.215 1.00 92.19 98 LEU A O 1
ATOM 781 N N . VAL A 1 99 ? 9.247 -3.099 -6.780 1.00 85.25 99 VAL A N 1
ATOM 782 C CA . VAL A 1 99 ? 9.413 -2.002 -7.750 1.00 85.25 99 VAL A CA 1
ATOM 783 C C . VAL A 1 99 ? 10.891 -1.660 -7.928 1.00 85.25 99 VAL A C 1
ATOM 785 O O . VAL A 1 99 ? 11.643 -1.716 -6.932 1.00 85.25 99 VAL A O 1
#

pLDDT: mean 89.05, std 13.58, range [37.69, 97.0]

Nearest PDB structures (foldseek):
  8gne-assembly1_A  TM=5.462E-01  e=6.781E-01  Homo sapiens
  4jkv-assembly1_A  TM=5.173E-01  e=9.246E-01  Escherichia coli
  6gow-assembly1_E  TM=4.965E-01  e=8.338E-01  Bacillus subtilis
  9ivk-assembly1_A  TM=5.667E-01  e=3.542E+00  artificial sequences

Organism: NCBI:txid2710596

Radius of gyration: 13.99 Å; Cα contacts (8 Å, |Δi|>4): 96; chains: 1; bounding box: 44×27×36 Å

Secondary structure (DSSP, 8-state):
----PPPTT-HHHHHHHHHHHHHH--TTS-HHHHHHHHHHHHHHHHHHHHTSS-GGGGHHHHHIIIIIIHHHHHHHHHH--HHHHHHHHHHHHHHHTT-

Mean predicted aligned error: 5.58 Å

Solvent-accessible surface area (backbone atoms only — not comparable to full-atom values): 5435 Å² total; per-residue (Å²): 133,83,77,82,70,75,62,96,80,38,53,68,55,54,34,56,50,36,47,53,52,54,60,73,58,58,72,88,52,58,63,63,59,58,50,50,46,51,50,49,34,52,51,34,49,49,56,43,39,74,72,41,97,59,44,75,75,36,50,66,21,50,49,35,37,67,50,56,21,46,53,23,44,53,48,20,66,75,64,57,41,61,70,30,48,50,44,27,38,50,26,48,50,54,21,55,75,47,104